Protein AF-A0A7W6BZX4-F1 (afdb_monomer)

Secondary structure (DSSP, 8-state):
-B----TTT-TTTT----S-HHHHHHHHHHSPTTHHHHHHHHHHTTS-TT--THHHHHHHHHHHHSPTT-S-S---B-SS--SHHHHHHHHHHHHHHHHHHTT-GGGGSPPPPPP-

pLDDT: mean 90.33, std 10.37, range [50.78, 98.5]

Solvent-accessible surface area (backbone atoms only — not comparable to full-atom values): 7281 Å² total; per-residue (Å²): 83,78,49,64,54,59,57,96,63,41,66,70,86,76,52,84,74,75,90,54,60,70,61,51,50,53,51,56,70,73,45,63,89,64,49,70,59,52,51,52,53,57,57,53,70,50,35,53,91,83,45,58,68,65,56,54,58,54,52,52,53,53,49,69,70,40,56,90,86,66,51,70,94,73,58,78,57,44,69,40,63,90,48,60,72,58,55,48,54,53,50,53,50,53,52,52,52,52,32,46,76,72,75,44,49,71,75,80,49,76,79,79,73,79,86,130

Structure (mmCIF, N/CA/C/O backbone):
data_AF-A0A7W6BZX4-F1
#
_entry.id   AF-A0A7W6BZX4-F1
#
loop_
_atom_site.group_PDB
_atom_site.id
_atom_site.type_symbol
_atom_site.label_atom_id
_atom_site.label_alt_id
_atom_site.label_comp_id
_atom_site.label_asym_id
_atom_site.label_entity_id
_atom_site.label_seq_id
_atom_site.pdbx_PDB_ins_code
_atom_site.Cartn_x
_atom_site.Cartn_y
_atom_site.Cartn_z
_atom_site.occupancy
_atom_site.B_iso_or_equiv
_atom_site.auth_seq_id
_atom_site.auth_comp_id
_atom_site.auth_asym_id
_atom_site.auth_atom_id
_atom_site.pdbx_PDB_model_num
ATOM 1 N N . MET A 1 1 ? 2.728 1.668 -3.373 1.00 84.44 1 MET A N 1
ATOM 2 C CA . MET A 1 1 ? 1.846 1.546 -2.206 1.00 84.44 1 MET A CA 1
ATOM 3 C C . MET A 1 1 ? 1.696 2.917 -1.574 1.00 84.44 1 MET A C 1
ATOM 5 O O . MET A 1 1 ? 2.677 3.402 -1.009 1.00 84.44 1 MET A O 1
ATOM 9 N N . PRO A 1 2 ? 0.547 3.582 -1.777 1.00 88.38 2 PRO A N 1
ATOM 10 C CA . PRO A 1 2 ? 0.185 4.746 -0.978 1.00 88.38 2 PRO A CA 1
ATOM 11 C C . PRO A 1 2 ? -0.112 4.304 0.461 1.00 88.38 2 PRO A C 1
ATOM 13 O O . PRO A 1 2 ? -0.772 3.282 0.645 1.00 88.38 2 PRO A O 1
ATOM 16 N N . GLY A 1 3 ? 0.392 5.050 1.441 1.00 89.19 3 GLY A N 1
ATOM 17 C CA . GLY A 1 3 ? -0.125 5.026 2.812 1.00 89.19 3 GLY A CA 1
ATOM 18 C C . GLY A 1 3 ? -1.305 5.988 2.975 1.00 89.19 3 GLY A C 1
ATOM 19 O O . GLY A 1 3 ? -1.831 6.499 1.983 1.00 89.19 3 GLY A O 1
ATOM 20 N N . ALA A 1 4 ? -1.703 6.257 4.218 1.00 87.94 4 ALA A N 1
ATOM 21 C CA . ALA A 1 4 ? -2.813 7.161 4.525 1.00 87.94 4 ALA A CA 1
ATOM 22 C C . ALA A 1 4 ? -2.468 8.642 4.265 1.00 87.94 4 ALA A C 1
ATOM 24 O O . ALA A 1 4 ? -1.349 9.095 4.529 1.00 87.94 4 ALA A O 1
ATOM 25 N N . PHE A 1 5 ? -3.458 9.406 3.793 1.00 86.75 5 PHE A N 1
ATOM 26 C CA . PHE A 1 5 ? -3.392 10.859 3.629 1.00 86.75 5 PHE A CA 1
ATOM 27 C C . PHE A 1 5 ? -4.680 11.471 4.188 1.00 86.75 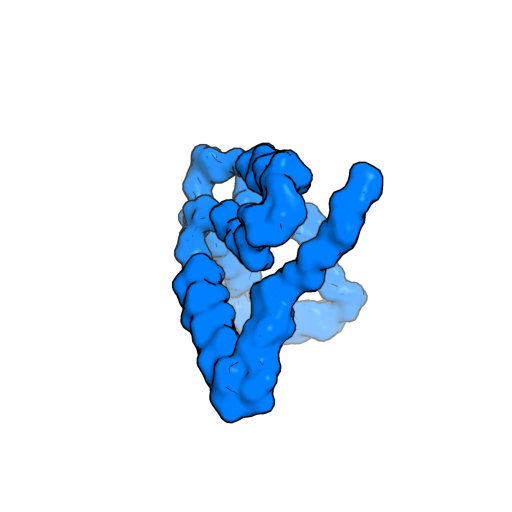5 PHE A C 1
ATOM 29 O O . PHE A 1 5 ? -5.767 11.118 3.768 1.00 86.75 5 PHE A O 1
ATOM 36 N N . THR A 1 6 ? -4.592 12.402 5.133 1.00 78.00 6 THR A N 1
ATOM 37 C CA . THR A 1 6 ? -5.788 13.028 5.733 1.00 78.00 6 THR A CA 1
ATOM 38 C C . THR A 1 6 ? -6.089 14.400 5.136 1.00 78.00 6 THR A C 1
ATOM 40 O O . THR A 1 6 ? -7.241 14.829 5.097 1.00 78.00 6 THR A O 1
ATOM 43 N N . SER A 1 7 ? -5.068 15.083 4.613 1.00 69.81 7 SER A N 1
ATOM 44 C CA . SER A 1 7 ? -5.208 16.383 3.956 1.00 69.81 7 SER A CA 1
ATOM 45 C C . SER A 1 7 ? -5.600 16.222 2.486 1.00 69.81 7 SER A C 1
ATOM 47 O O . SER A 1 7 ? -4.909 15.562 1.713 1.00 69.81 7 SER A O 1
ATOM 49 N N . GLY A 1 8 ? -6.713 16.842 2.084 1.00 61.75 8 GLY A N 1
ATOM 50 C CA . GLY A 1 8 ? -7.168 16.904 0.689 1.00 61.75 8 GLY A CA 1
ATOM 51 C C . GLY A 1 8 ? -7.965 15.695 0.183 1.00 61.75 8 GLY A C 1
ATOM 52 O O . GLY A 1 8 ? -8.664 15.840 -0.817 1.00 61.75 8 GLY A O 1
ATOM 53 N N . THR A 1 9 ? -7.918 14.546 0.864 1.00 60.50 9 THR A N 1
ATOM 54 C CA . THR A 1 9 ? -8.706 13.343 0.512 1.00 60.50 9 THR A CA 1
ATOM 55 C C . THR A 1 9 ? -9.795 13.009 1.532 1.00 60.50 9 THR A C 1
ATOM 57 O O . THR A 1 9 ? -10.799 12.416 1.149 1.00 60.50 9 THR A O 1
ATOM 60 N N . ASN A 1 10 ? -9.653 13.481 2.781 1.00 63.12 10 ASN A N 1
ATOM 61 C CA . ASN A 1 10 ? -10.626 13.345 3.873 1.00 63.12 10 ASN A CA 1
ATOM 62 C C . ASN A 1 10 ? -11.240 11.931 3.938 1.00 63.12 10 ASN A C 1
ATOM 64 O O . ASN A 1 10 ? -12.460 11.764 3.887 1.00 63.12 10 ASN A O 1
ATOM 68 N N . ASP A 1 11 ? -10.354 10.928 4.008 1.00 65.56 11 ASP A N 1
ATOM 69 C CA . ASP A 1 11 ? -10.617 9.503 3.743 1.00 65.56 11 ASP A CA 1
ATOM 70 C C . ASP A 1 11 ? -11.829 8.923 4.498 1.00 65.56 11 ASP A C 1
ATOM 72 O O . ASP A 1 11 ? -12.480 8.003 4.006 1.00 65.56 11 ASP A O 1
ATOM 76 N N . PHE A 1 12 ? -12.167 9.479 5.665 1.00 70.56 12 PHE A N 1
ATOM 77 C CA . PHE A 1 12 ? -13.286 9.022 6.494 1.00 70.56 12 PHE A CA 1
ATOM 78 C C . PHE A 1 12 ? -14.573 9.839 6.306 1.00 70.56 12 PHE A C 1
ATOM 80 O O . PHE A 1 12 ? -15.665 9.285 6.390 1.00 70.56 12 PHE A O 1
ATOM 87 N N . ALA A 1 13 ? -14.483 11.141 6.012 1.00 70.75 13 ALA A N 1
ATOM 88 C CA . ALA A 1 13 ? -15.650 12.032 5.973 1.00 70.75 13 ALA A CA 1
ATOM 89 C C . ALA A 1 13 ? -16.606 11.745 4.801 1.00 70.75 13 ALA A C 1
ATOM 91 O O . ALA A 1 13 ? -17.785 12.099 4.849 1.00 70.75 13 ALA A O 1
ATOM 92 N N . HIS A 1 14 ? -16.093 11.127 3.737 1.00 72.69 14 HIS A N 1
ATOM 93 C CA . HIS A 1 14 ? -16.857 10.748 2.545 1.00 72.69 14 HIS A CA 1
ATOM 94 C C . HIS A 1 14 ? -16.857 9.236 2.301 1.00 72.69 14 HIS A C 1
ATOM 96 O O . HIS A 1 14 ? -17.187 8.788 1.200 1.00 72.69 14 HIS A O 1
ATOM 102 N N . ALA A 1 15 ? -16.476 8.448 3.308 1.00 80.69 15 ALA A N 1
ATOM 103 C CA . ALA A 1 15 ? -16.561 7.002 3.226 1.00 80.69 15 ALA A CA 1
ATOM 104 C C . ALA A 1 15 ? -18.029 6.565 3.086 1.00 80.69 15 ALA A C 1
ATOM 106 O O . ALA A 1 15 ? -18.935 7.146 3.686 1.00 80.69 15 ALA A O 1
ATOM 107 N N . GLY A 1 16 ? -18.266 5.537 2.272 1.00 86.38 16 GLY A N 1
ATOM 108 C CA . GLY A 1 16 ? -19.572 4.885 2.218 1.00 86.38 16 GLY A CA 1
ATOM 109 C C . GLY A 1 16 ? -19.882 4.145 3.523 1.00 86.38 16 GLY A C 1
ATOM 110 O O . GLY A 1 16 ? -18.982 3.823 4.297 1.00 86.38 16 GLY A O 1
ATOM 111 N N . SER A 1 17 ? -21.157 3.837 3.743 1.00 88.88 17 SER A N 1
ATOM 112 C CA . SER A 1 17 ? -21.621 2.983 4.840 1.00 88.88 17 SER A CA 1
ATOM 113 C C . SER A 1 17 ? -22.023 1.598 4.320 1.00 88.88 17 SER A C 1
ATOM 115 O O . SER A 1 17 ? -22.361 1.480 3.141 1.00 88.88 17 SER A O 1
ATOM 117 N N . PRO A 1 18 ? -22.033 0.550 5.165 1.00 93.56 18 PRO A N 1
ATOM 118 C CA . PRO A 1 18 ? -22.616 -0.735 4.787 1.00 93.56 18 PRO A CA 1
ATOM 119 C C . PRO A 1 18 ? -24.081 -0.581 4.345 1.00 93.56 18 PRO A C 1
ATOM 121 O O . PRO A 1 18 ? -24.844 0.136 4.991 1.00 93.56 18 PRO A O 1
ATOM 124 N N . ASP A 1 19 ? -24.474 -1.273 3.271 1.00 96.56 19 ASP A N 1
ATOM 125 C CA . ASP A 1 19 ? -25.840 -1.203 2.722 1.00 96.56 19 ASP A CA 1
ATOM 126 C C . ASP A 1 19 ? -26.887 -1.887 3.625 1.00 96.56 19 ASP A C 1
ATOM 128 O O . ASP A 1 19 ? -28.063 -1.524 3.609 1.00 96.56 19 ASP A O 1
ATOM 132 N N . ASP A 1 20 ? -26.471 -2.879 4.420 1.00 97.75 20 ASP A N 1
ATOM 133 C CA . ASP A 1 20 ? -27.329 -3.575 5.384 1.00 97.75 20 ASP A CA 1
ATOM 134 C C . ASP A 1 20 ? -27.294 -2.862 6.744 1.00 97.75 20 ASP A C 1
ATOM 136 O O . ASP A 1 20 ? -26.382 -3.050 7.558 1.00 97.75 20 ASP A O 1
ATOM 140 N N . GLY A 1 21 ? -28.300 -2.017 6.977 1.00 96.69 21 GLY A N 1
ATOM 141 C CA . GLY A 1 21 ? -28.416 -1.220 8.197 1.00 96.69 21 GLY A CA 1
ATOM 142 C C . GLY A 1 21 ? -28.654 -2.046 9.465 1.00 96.69 21 GLY A C 1
ATOM 143 O O . GLY A 1 21 ? -28.181 -1.656 10.535 1.00 96.69 21 GLY A O 1
ATOM 144 N N . ASP A 1 22 ? -29.331 -3.193 9.360 1.00 97.69 22 ASP A N 1
ATOM 145 C CA . ASP A 1 22 ? -29.610 -4.053 10.513 1.00 97.69 22 ASP A CA 1
ATOM 146 C C . ASP A 1 22 ? -28.320 -4.726 10.994 1.00 97.69 22 ASP A C 1
ATOM 148 O O . ASP A 1 22 ? -28.027 -4.742 12.195 1.00 97.69 22 ASP A O 1
ATOM 152 N N . VAL A 1 23 ? -27.499 -5.213 10.057 1.00 97.25 23 VAL A N 1
ATOM 153 C CA . VAL A 1 23 ? -26.174 -5.767 10.367 1.00 97.25 23 VAL A CA 1
ATOM 154 C C . VAL A 1 23 ? -25.233 -4.679 10.883 1.00 97.25 23 VAL A C 1
ATOM 156 O O . VAL A 1 23 ? -24.569 -4.894 11.897 1.00 97.25 23 VAL A O 1
ATOM 159 N N . ALA A 1 24 ? -25.198 -3.500 10.253 1.00 95.44 24 ALA A N 1
ATOM 160 C CA . ALA A 1 24 ? -24.357 -2.391 10.712 1.00 95.44 24 ALA A CA 1
ATOM 161 C C . ALA A 1 24 ? -24.678 -2.000 12.165 1.00 95.44 24 ALA A C 1
ATOM 163 O O . ALA A 1 24 ? -23.782 -1.873 12.998 1.00 95.44 24 ALA A O 1
ATOM 164 N N . GLN A 1 25 ? -25.964 -1.900 12.503 1.00 95.38 25 GLN A N 1
ATOM 165 C CA . GLN A 1 25 ? -26.399 -1.561 13.853 1.00 95.38 25 GLN A CA 1
ATOM 166 C C . GLN A 1 25 ? -26.145 -2.690 14.864 1.00 95.38 25 GLN A C 1
ATOM 168 O O . GLN A 1 25 ? -25.890 -2.417 16.040 1.00 95.38 25 GLN A O 1
ATOM 173 N N . ALA A 1 26 ? -26.204 -3.955 14.436 1.00 96.81 26 ALA A N 1
ATOM 174 C CA . ALA A 1 26 ? -25.814 -5.080 15.281 1.00 96.81 26 ALA A CA 1
ATOM 175 C C . ALA A 1 26 ? -24.327 -5.0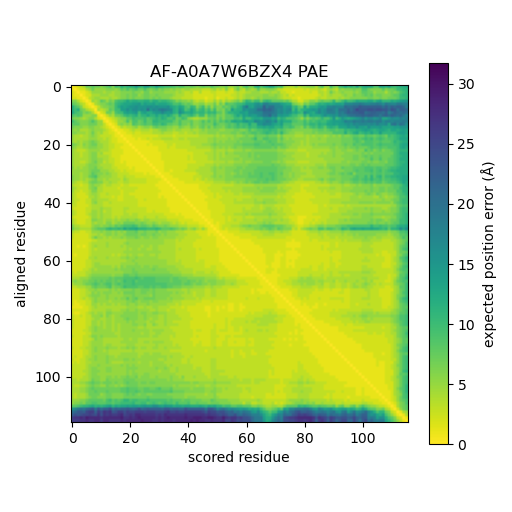09 15.667 1.00 96.81 26 ALA A C 1
ATOM 177 O O . ALA A 1 26 ? -24.000 -5.260 16.825 1.00 96.81 26 ALA A O 1
ATOM 178 N N . TYR A 1 27 ? -23.452 -4.619 14.732 1.00 95.81 27 TYR A N 1
ATOM 179 C CA . TYR A 1 27 ? -22.034 -4.383 15.012 1.00 95.81 27 TYR A CA 1
ATOM 180 C C . TYR A 1 27 ? -21.831 -3.178 15.933 1.00 95.81 27 TYR A C 1
ATOM 182 O O . TYR A 1 27 ? -21.127 -3.314 16.928 1.00 95.81 27 TYR A O 1
ATOM 190 N N . GLU A 1 28 ? -22.493 -2.047 15.674 1.00 94.81 28 GLU A N 1
ATOM 191 C CA . GLU A 1 28 ? -22.365 -0.845 16.514 1.00 94.81 28 GLU A CA 1
ATOM 192 C C . GLU A 1 28 ? -22.700 -1.141 17.985 1.00 94.81 28 GLU A C 1
ATOM 194 O O . GLU A 1 28 ? -21.947 -0.793 18.885 1.00 94.81 28 GLU A O 1
ATOM 199 N N . ARG A 1 29 ? -23.784 -1.889 18.237 1.00 96.38 29 ARG A N 1
ATOM 200 C CA . ARG A 1 29 ? -24.188 -2.296 19.597 1.00 96.38 29 ARG A CA 1
ATOM 201 C C . ARG A 1 29 ? -23.279 -3.347 20.236 1.00 96.38 29 ARG A C 1
ATOM 203 O O . ARG A 1 29 ? -23.349 -3.547 21.447 1.00 96.38 29 ARG A O 1
ATOM 210 N N . ALA A 1 30 ? -22.525 -4.097 19.434 1.00 97.50 30 ALA A N 1
ATOM 211 C CA . ALA A 1 30 ? -21.640 -5.149 19.927 1.00 97.50 30 ALA A CA 1
ATOM 212 C C . ALA A 1 30 ? -20.296 -4.596 20.428 1.00 97.50 30 ALA A C 1
ATOM 214 O O . ALA A 1 30 ? -19.608 -5.279 21.191 1.00 97.50 30 ALA A O 1
ATOM 215 N N . TYR A 1 31 ? -19.927 -3.383 20.014 1.00 96.38 31 TYR A N 1
ATOM 216 C CA . TYR A 1 31 ? -18.718 -2.689 20.447 1.00 96.38 31 TYR A CA 1
ATOM 217 C C . TYR A 1 31 ? -19.026 -1.620 21.507 1.00 96.38 31 TYR A C 1
ATOM 219 O O . TYR A 1 31 ? -20.184 -1.254 21.698 1.00 96.38 31 TYR A O 1
ATOM 227 N N . PRO A 1 32 ? -18.007 -1.135 22.245 1.00 97.44 32 PRO A N 1
ATOM 228 C CA . PRO A 1 32 ? -18.174 0.017 23.125 1.00 97.44 32 PRO A CA 1
ATOM 229 C C . PRO A 1 32 ? -18.729 1.233 22.373 1.00 97.44 32 PRO A C 1
ATOM 231 O O . PRO A 1 32 ? -18.360 1.464 21.221 1.00 97.44 32 PRO A O 1
ATOM 234 N N . ASP A 1 33 ? -19.561 2.029 23.047 1.00 95.38 33 ASP A N 1
ATOM 235 C CA . ASP A 1 33 ? -20.133 3.251 22.474 1.00 95.38 33 ASP A CA 1
ATOM 236 C C . ASP A 1 33 ? -19.031 4.158 21.889 1.00 95.38 33 ASP A C 1
ATOM 238 O O . ASP A 1 33 ? -18.058 4.487 22.574 1.00 95.38 33 ASP A O 1
ATOM 242 N N . GLY A 1 34 ? -19.183 4.560 20.622 1.00 92.56 34 GLY A N 1
ATOM 243 C CA . GLY A 1 34 ? -18.238 5.445 19.926 1.00 92.56 34 GLY A CA 1
ATOM 244 C C . GLY A 1 34 ? -16.935 4.776 19.473 1.00 92.56 34 GLY A C 1
ATOM 245 O O . GLY A 1 34 ? -15.990 5.467 19.094 1.00 92.56 34 GLY A O 1
ATOM 246 N N . PHE A 1 35 ? -16.848 3.442 19.500 1.00 95.50 35 PHE A N 1
ATOM 247 C CA . PHE A 1 35 ? -15.632 2.720 19.113 1.00 95.50 35 PHE A CA 1
ATOM 248 C C . PHE A 1 35 ? -15.192 3.012 17.669 1.00 95.50 35 PHE A C 1
ATOM 250 O O . PHE A 1 35 ? -14.002 3.204 17.423 1.00 95.50 35 PHE A O 1
ATOM 257 N N . ALA A 1 36 ? -16.128 3.075 16.717 1.00 90.69 36 ALA A N 1
ATOM 258 C CA . ALA A 1 36 ? -15.805 3.376 15.322 1.00 90.69 36 ALA A CA 1
ATOM 259 C C . ALA A 1 36 ? -15.180 4.775 15.169 1.00 90.69 36 ALA A C 1
ATOM 261 O O . ALA A 1 36 ? -14.132 4.914 14.534 1.00 90.69 36 ALA A O 1
ATOM 262 N N . ASP A 1 37 ? -15.766 5.784 15.819 1.00 90.56 37 ASP A N 1
ATOM 263 C CA . ASP A 1 37 ? -15.252 7.158 15.824 1.00 90.56 37 ASP A CA 1
ATOM 264 C C . ASP A 1 37 ? -13.850 7.220 16.437 1.00 90.56 37 ASP A C 1
ATOM 266 O O . ASP A 1 37 ? -12.939 7.810 15.855 1.00 90.56 37 ASP A O 1
ATOM 270 N N . GLN A 1 38 ? -13.639 6.517 17.555 1.00 94.44 38 GLN A N 1
ATOM 271 C CA . GLN A 1 38 ? -12.331 6.420 18.201 1.00 94.44 38 GLN A CA 1
ATOM 272 C C . GLN A 1 38 ? -11.264 5.833 17.263 1.00 94.44 38 GLN A C 1
ATOM 274 O O . GLN A 1 38 ? -10.128 6.313 17.243 1.00 94.44 38 GLN A O 1
ATOM 279 N N . VAL A 1 39 ? -11.602 4.795 16.490 1.00 92.31 39 VAL A N 1
ATOM 280 C CA . VAL A 1 39 ? -10.675 4.205 15.512 1.00 92.31 39 VAL A CA 1
ATOM 281 C C . VAL A 1 39 ? -10.353 5.203 14.399 1.00 92.31 39 VAL A C 1
ATOM 283 O O . VAL A 1 39 ? -9.179 5.375 14.070 1.00 92.31 39 VAL A O 1
ATOM 286 N N . CYS A 1 40 ? -11.358 5.885 13.846 1.00 89.25 40 CYS A N 1
ATOM 287 C CA . CYS A 1 40 ? -11.166 6.895 12.803 1.00 89.25 40 CYS A CA 1
ATOM 288 C C . CYS A 1 40 ? -10.274 8.051 13.280 1.00 89.25 40 CYS A C 1
ATOM 290 O O . CYS A 1 40 ? -9.326 8.421 12.586 1.00 89.25 40 CYS A O 1
ATOM 292 N N . GLU A 1 41 ? -10.523 8.583 14.480 1.00 89.81 41 GLU A N 1
ATOM 293 C CA . GLU A 1 41 ? -9.707 9.642 15.084 1.00 89.81 41 GLU A CA 1
ATOM 294 C C . GLU A 1 41 ? -8.266 9.184 15.332 1.00 89.81 41 GLU A C 1
ATOM 296 O O . GLU A 1 41 ? -7.316 9.890 14.983 1.00 89.81 41 GLU A O 1
ATOM 301 N N . ALA A 1 42 ? -8.086 7.981 15.887 1.00 92.69 42 ALA A N 1
ATOM 302 C CA . ALA A 1 42 ? -6.763 7.426 16.150 1.00 92.69 42 ALA A CA 1
ATOM 303 C C . ALA A 1 42 ? -5.959 7.238 14.856 1.00 92.69 42 ALA A C 1
ATOM 305 O O . ALA A 1 42 ? -4.782 7.596 14.813 1.00 92.69 42 ALA A O 1
ATOM 306 N N . LEU A 1 43 ? -6.589 6.723 13.793 1.00 90.12 43 LEU A N 1
ATOM 307 C CA . LEU A 1 43 ? -5.956 6.561 12.483 1.00 90.12 43 LEU A CA 1
ATOM 308 C C . LEU A 1 43 ? -5.616 7.910 11.850 1.00 90.12 43 LEU A C 1
ATOM 310 O O . LEU A 1 43 ? -4.491 8.090 11.381 1.00 90.12 43 LEU A O 1
ATOM 314 N N . ALA A 1 44 ? -6.539 8.875 11.881 1.00 87.88 44 ALA A N 1
ATOM 315 C CA . ALA A 1 44 ? -6.291 10.216 11.363 1.00 87.88 44 ALA A CA 1
ATOM 316 C C . ALA A 1 44 ? -5.096 10.887 12.065 1.00 87.88 44 ALA A C 1
ATOM 318 O O . ALA A 1 44 ? -4.276 11.527 11.407 1.00 87.88 44 ALA A O 1
ATOM 319 N N . GLY A 1 45 ? -4.943 10.664 13.375 1.00 90.44 45 GLY A N 1
ATOM 320 C CA . GLY A 1 45 ? -3.824 11.167 14.173 1.00 90.44 45 GLY A CA 1
ATOM 321 C C . GLY A 1 45 ? -2.449 10.576 13.829 1.00 90.44 45 GLY A C 1
ATOM 322 O O . GLY A 1 45 ? -1.436 11.109 14.277 1.00 90.44 45 GLY A O 1
ATOM 323 N N . THR A 1 46 ? -2.377 9.503 13.033 1.00 92.06 46 THR A N 1
ATOM 324 C CA . THR A 1 46 ? -1.092 8.928 12.586 1.00 92.06 46 THR A CA 1
ATOM 325 C C . THR A 1 46 ? -0.485 9.662 11.390 1.00 92.06 46 THR A C 1
ATOM 327 O O . THR A 1 46 ? 0.711 9.528 11.126 1.00 92.06 46 THR A O 1
ATOM 330 N N . VAL A 1 47 ? -1.285 10.450 10.665 1.00 91.06 47 VAL A N 1
ATOM 331 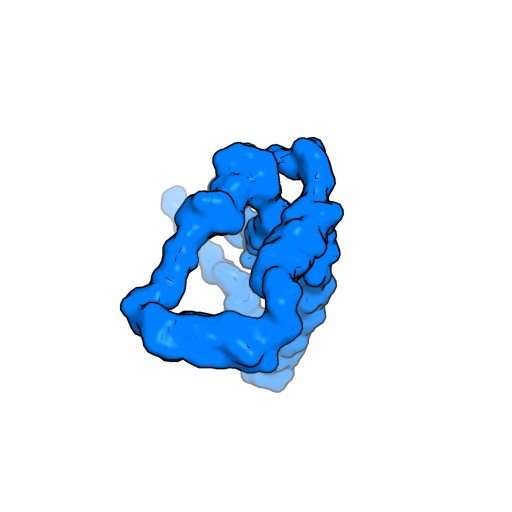C CA . VAL A 1 47 ? -0.853 11.104 9.428 1.00 91.06 47 VAL A CA 1
ATOM 332 C C . VAL A 1 47 ? -0.285 12.494 9.733 1.00 91.06 47 VAL A C 1
ATOM 334 O O . VAL A 1 47 ? -0.987 13.326 10.302 1.00 91.06 47 VAL A O 1
ATOM 337 N N . PRO A 1 48 ? 0.960 12.806 9.329 1.00 90.50 48 PRO A N 1
ATOM 338 C CA . PRO A 1 48 ? 1.521 14.141 9.523 1.00 90.50 48 PRO A CA 1
ATOM 339 C C . PRO A 1 48 ? 0.771 15.215 8.718 1.00 90.50 48 PRO A C 1
ATOM 341 O O . PRO A 1 48 ? 0.523 15.020 7.531 1.00 90.50 48 PRO A O 1
ATOM 344 N N . ASP A 1 49 ? 0.570 16.407 9.290 1.00 86.81 49 ASP A N 1
ATOM 345 C CA . ASP A 1 49 ? -0.109 17.548 8.630 1.00 86.81 49 ASP A CA 1
ATOM 346 C C . ASP A 1 49 ? 0.487 17.936 7.266 1.00 86.81 49 ASP A C 1
ATOM 348 O O . ASP A 1 49 ? -0.190 18.440 6.373 1.00 86.81 49 ASP A O 1
ATOM 352 N N . ARG 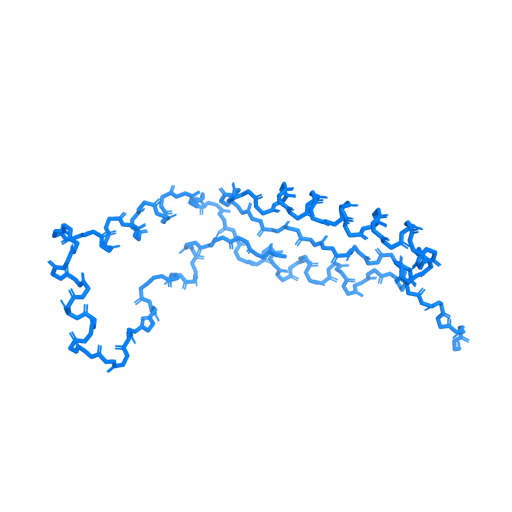A 1 50 ? 1.793 17.702 7.104 1.00 84.56 50 ARG A N 1
ATOM 353 C CA . ARG A 1 50 ? 2.564 17.988 5.883 1.00 84.56 50 ARG A CA 1
ATOM 354 C C . ARG A 1 50 ? 2.500 16.874 4.830 1.00 84.56 50 ARG A C 1
ATOM 356 O O . ARG A 1 50 ? 3.296 16.893 3.890 1.00 84.56 50 ARG A O 1
ATOM 363 N N . ALA A 1 51 ? 1.649 15.867 5.013 1.00 90.62 51 ALA A N 1
ATOM 364 C CA . ALA A 1 51 ? 1.428 14.819 4.026 1.00 90.62 51 ALA A CA 1
ATOM 365 C C . ALA A 1 51 ? 0.785 15.421 2.766 1.00 90.62 51 ALA A C 1
ATOM 367 O O . ALA A 1 51 ? -0.316 15.960 2.812 1.00 90.62 51 ALA A O 1
ATOM 368 N N . ASP A 1 52 ? 1.491 15.333 1.638 1.00 91.19 52 ASP A N 1
ATOM 369 C CA . ASP A 1 52 ? 1.056 15.862 0.342 1.00 91.19 52 ASP A CA 1
ATOM 370 C C . ASP A 1 52 ? 0.647 14.709 -0.595 1.00 91.19 52 ASP A C 1
ATOM 372 O O . ASP A 1 52 ? 1.534 14.004 -1.095 1.00 91.19 52 ASP A O 1
ATOM 376 N N . PRO A 1 53 ? -0.655 14.526 -0.894 1.00 90.81 53 PRO A N 1
ATOM 377 C CA . PRO A 1 53 ? -1.123 13.506 -1.834 1.00 90.81 53 PRO A CA 1
ATOM 378 C C . PRO A 1 53 ? -0.502 13.617 -3.234 1.00 90.81 53 PRO A C 1
ATOM 380 O O . PRO A 1 53 ? -0.339 12.607 -3.925 1.00 90.81 53 PRO A O 1
ATOM 383 N N . ALA A 1 54 ? -0.077 14.813 -3.666 1.00 93.31 54 ALA A N 1
ATOM 384 C CA . ALA A 1 54 ? 0.570 14.989 -4.966 1.00 93.31 54 ALA A CA 1
ATOM 385 C C . ALA A 1 54 ? 1.929 14.265 -5.058 1.00 93.31 54 ALA A C 1
ATOM 387 O O . ALA A 1 54 ? 2.429 14.030 -6.164 1.00 93.31 54 ALA A O 1
ATOM 388 N N . ALA A 1 55 ? 2.511 13.838 -3.929 1.00 93.88 55 ALA A N 1
ATOM 389 C CA . ALA A 1 55 ? 3.684 12.967 -3.906 1.00 93.88 55 ALA A CA 1
ATOM 390 C C . ALA A 1 55 ? 3.451 11.639 -4.643 1.00 93.88 55 ALA A C 1
ATOM 392 O O . ALA A 1 55 ? 4.375 11.137 -5.285 1.00 93.88 55 ALA A O 1
ATOM 393 N N . ILE A 1 56 ? 2.221 11.112 -4.631 1.00 94.6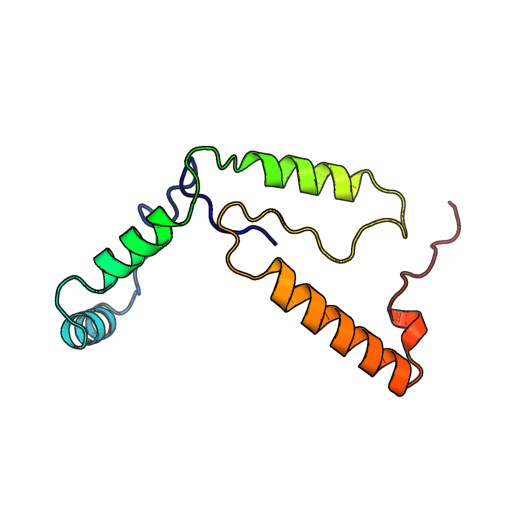9 56 ILE A N 1
ATOM 394 C CA . ILE A 1 56 ? 1.851 9.912 -5.393 1.00 94.69 56 ILE A CA 1
ATOM 395 C C . ILE A 1 56 ? 1.976 10.164 -6.892 1.00 94.69 56 ILE A C 1
ATOM 397 O O . ILE A 1 56 ? 2.635 9.396 -7.592 1.00 94.69 56 ILE A O 1
ATOM 401 N N . GLY A 1 57 ? 1.402 11.264 -7.383 1.00 95.69 57 GLY A N 1
ATOM 402 C CA . GLY A 1 57 ? 1.478 11.629 -8.798 1.00 95.69 57 GLY A CA 1
ATOM 403 C C . GLY A 1 57 ? 2.923 11.798 -9.271 1.00 95.69 57 GLY A C 1
ATOM 404 O O . GLY A 1 57 ? 3.294 11.287 -10.328 1.00 95.69 57 GLY A O 1
ATOM 405 N N . ARG A 1 58 ? 3.771 12.431 -8.448 1.00 97.25 58 ARG A N 1
ATOM 406 C CA . ARG A 1 58 ? 5.210 12.568 -8.728 1.00 97.25 58 ARG A CA 1
ATOM 407 C C . ARG A 1 58 ? 5.920 11.213 -8.782 1.00 97.25 58 ARG A C 1
ATOM 409 O O . ARG A 1 58 ? 6.683 10.976 -9.714 1.00 97.25 58 ARG A O 1
ATOM 416 N N . ALA A 1 59 ? 5.642 10.315 -7.837 1.00 96.81 59 ALA A N 1
ATOM 417 C CA . ALA A 1 59 ? 6.213 8.969 -7.832 1.00 96.81 59 ALA A CA 1
ATOM 418 C C . ALA A 1 59 ? 5.791 8.149 -9.063 1.00 96.81 59 ALA A C 1
ATOM 420 O O . ALA A 1 59 ? 6.621 7.473 -9.665 1.00 96.81 59 ALA A O 1
ATOM 421 N N . VAL A 1 60 ? 4.525 8.237 -9.484 1.00 96.88 60 VAL A N 1
ATOM 422 C CA . VAL A 1 60 ? 4.046 7.567 -10.704 1.00 96.88 60 VAL A CA 1
ATOM 423 C C . VAL A 1 60 ? 4.743 8.126 -11.945 1.00 96.88 60 VAL A C 1
ATOM 425 O O . VAL A 1 60 ? 5.214 7.350 -12.777 1.00 96.88 60 VAL A O 1
ATOM 428 N N . ALA A 1 61 ? 4.860 9.453 -12.059 1.00 97.75 61 ALA A N 1
ATOM 429 C CA . ALA A 1 61 ? 5.561 10.086 -13.174 1.00 97.75 61 ALA A CA 1
ATOM 430 C C . ALA A 1 61 ? 7.035 9.642 -13.255 1.00 97.75 61 ALA A C 1
ATOM 432 O O . ALA A 1 61 ? 7.518 9.337 -14.346 1.00 97.75 61 ALA A O 1
ATOM 433 N N . ASP A 1 62 ? 7.720 9.528 -12.111 1.00 97.25 62 ASP A N 1
ATOM 434 C CA . ASP A 1 62 ? 9.091 9.005 -12.030 1.00 97.25 62 ASP A CA 1
ATOM 435 C C . ASP A 1 62 ? 9.192 7.528 -12.454 1.00 97.25 62 ASP A C 1
ATOM 437 O O . ASP A 1 62 ? 10.113 7.142 -13.166 1.00 97.25 62 ASP A O 1
ATOM 441 N N . VAL A 1 63 ? 8.228 6.675 -12.094 1.00 96.25 63 VAL A N 1
ATOM 442 C CA . VAL A 1 63 ? 8.220 5.272 -12.558 1.00 96.25 63 VAL A CA 1
ATOM 443 C C . VAL A 1 63 ? 8.065 5.185 -14.071 1.00 96.25 63 VAL A C 1
ATOM 445 O O . VAL A 1 63 ? 8.740 4.383 -14.718 1.00 96.25 63 VAL A O 1
ATOM 448 N N . VAL A 1 64 ? 7.163 5.983 -14.642 1.00 95.88 64 VAL A N 1
ATOM 449 C CA . VAL A 1 64 ? 6.887 5.951 -16.082 1.00 95.88 64 VAL A CA 1
ATOM 450 C C . VAL A 1 64 ? 8.085 6.459 -16.884 1.00 95.88 64 VAL A C 1
ATOM 452 O O . VAL A 1 64 ? 8.378 5.887 -17.937 1.00 95.88 64 VAL A O 1
ATOM 455 N N . SER A 1 65 ? 8.798 7.471 -16.379 1.00 96.38 65 SER A N 1
ATOM 456 C CA . SER A 1 65 ? 9.976 8.048 -17.040 1.00 96.38 65 SER A CA 1
ATOM 457 C C . SER A 1 65 ? 11.198 7.120 -17.033 1.00 96.38 65 SER A C 1
ATOM 459 O O . SER A 1 65 ? 12.082 7.265 -17.879 1.00 96.38 65 SER A O 1
ATOM 461 N N . ARG A 1 66 ? 11.256 6.140 -16.119 1.00 94.88 66 ARG A N 1
ATOM 462 C CA . ARG A 1 66 ? 12.362 5.176 -16.054 1.00 94.88 66 ARG A CA 1
ATOM 463 C C . ARG A 1 66 ? 12.384 4.252 -17.279 1.00 94.88 66 ARG A C 1
ATOM 465 O O . ARG A 1 66 ? 11.331 3.732 -17.677 1.00 94.88 66 ARG A O 1
ATOM 472 N N . PRO A 1 67 ? 13.581 3.959 -17.826 1.00 91.75 67 PRO A N 1
ATOM 473 C CA . PRO A 1 67 ? 13.730 3.019 -18.929 1.00 91.75 67 PRO A CA 1
ATOM 474 C C . PRO A 1 67 ? 13.164 1.623 -18.605 1.00 91.75 67 PRO A C 1
ATOM 476 O O . PRO A 1 67 ? 13.134 1.215 -17.435 1.00 91.75 67 PRO A O 1
ATOM 479 N N . PRO A 1 68 ? 12.766 0.840 -19.627 1.00 88.44 68 PRO A N 1
ATOM 480 C CA . PRO A 1 68 ? 12.420 -0.567 -19.448 1.00 88.44 68 PRO A CA 1
ATOM 481 C C . PRO A 1 68 ? 13.519 -1.329 -18.692 1.00 88.44 68 PRO A C 1
ATOM 483 O O . PRO A 1 68 ? 14.707 -1.145 -18.949 1.00 88.44 68 PRO A O 1
ATOM 486 N N . GLY A 1 69 ? 13.125 -2.170 -17.734 1.00 89.69 69 GLY A N 1
ATOM 487 C CA . GLY A 1 69 ? 14.054 -2.921 -16.878 1.00 89.69 69 GLY A CA 1
ATOM 488 C C . GLY A 1 69 ? 14.613 -2.156 -15.668 1.00 89.69 69 GLY A C 1
ATOM 489 O O . GLY A 1 69 ? 15.203 -2.787 -14.800 1.00 89.69 69 GLY A O 1
ATOM 490 N N . TRP A 1 70 ? 14.386 -0.840 -15.562 1.00 90.38 70 TRP A N 1
ATOM 491 C CA . TRP A 1 70 ? 14.854 -0.005 -14.437 1.00 90.38 70 TRP A CA 1
ATOM 492 C C . TRP A 1 70 ? 13.734 0.477 -13.511 1.00 90.38 70 TRP A C 1
ATOM 494 O O . TRP A 1 70 ? 13.968 1.229 -12.558 1.00 90.38 70 TRP A O 1
ATOM 504 N N . ARG A 1 71 ? 12.498 0.066 -13.793 1.00 95.00 71 ARG A N 1
ATOM 505 C CA . ARG A 1 71 ? 11.349 0.377 -12.947 1.00 95.00 71 ARG A CA 1
ATOM 506 C C . ARG A 1 71 ? 11.432 -0.456 -11.668 1.00 95.00 71 ARG A C 1
ATOM 508 O O . ARG A 1 71 ? 11.606 -1.671 -11.766 1.00 95.00 71 ARG A O 1
ATOM 515 N N . PRO A 1 72 ? 11.322 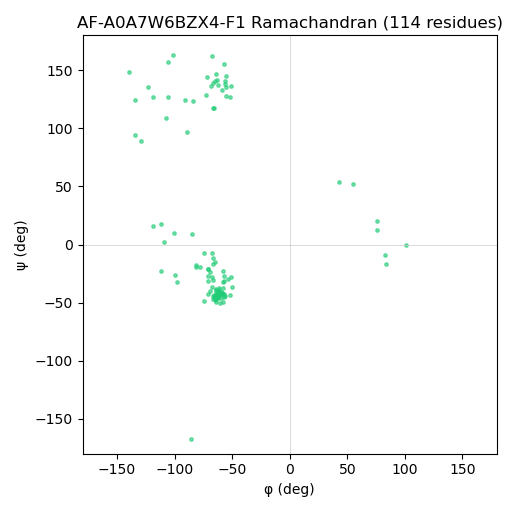0.170 -10.487 1.00 93.94 72 PRO A N 1
ATOM 516 C CA . PRO A 1 72 ? 11.282 -0.579 -9.243 1.00 93.94 72 PRO A CA 1
ATOM 517 C C . PRO A 1 72 ? 10.027 -1.455 -9.211 1.00 93.94 72 PRO A C 1
ATOM 519 O O . PRO A 1 72 ? 8.982 -1.064 -9.733 1.00 93.94 72 PRO A O 1
ATOM 522 N N . LEU A 1 73 ? 10.128 -2.627 -8.579 1.00 92.50 73 LEU A N 1
ATOM 523 C CA . LEU A 1 73 ? 8.981 -3.520 -8.391 1.00 92.50 73 LEU A CA 1
ATOM 524 C C . LEU A 1 73 ? 7.888 -2.842 -7.553 1.00 92.50 73 LEU A C 1
ATOM 526 O O . LEU A 1 73 ? 6.704 -2.971 -7.854 1.00 92.50 73 LEU A O 1
ATOM 530 N N . GLN A 1 74 ? 8.299 -2.088 -6.530 1.00 93.44 74 GLN A N 1
ATOM 531 C CA . GLN A 1 74 ? 7.416 -1.299 -5.682 1.00 93.44 74 GLN A CA 1
ATOM 532 C C . GLN A 1 74 ? 8.034 0.059 -5.343 1.00 93.44 74 GLN A C 1
ATOM 534 O O . GLN A 1 74 ? 9.248 0.198 -5.201 1.00 93.44 74 GLN A O 1
ATOM 539 N N . ILE A 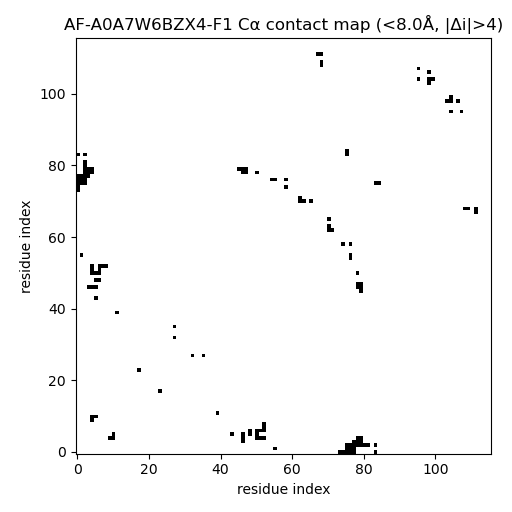1 75 ? 7.171 1.060 -5.175 1.00 95.69 75 ILE A N 1
ATOM 540 C CA . ILE A 1 75 ? 7.495 2.338 -4.535 1.00 95.69 75 ILE A CA 1
ATOM 541 C C . ILE A 1 75 ? 6.538 2.522 -3.369 1.00 95.69 75 ILE A C 1
ATOM 543 O O . ILE A 1 75 ? 5.333 2.307 -3.522 1.00 95.69 75 ILE A O 1
ATOM 547 N N . HIS A 1 76 ? 7.061 2.954 -2.228 1.00 95.56 76 HIS A N 1
ATOM 548 C CA . HIS A 1 76 ? 6.269 3.312 -1.060 1.00 95.56 76 HIS A CA 1
ATOM 549 C C . HIS A 1 76 ? 6.241 4.828 -0.916 1.00 95.56 76 HIS A C 1
ATOM 551 O O . HIS A 1 76 ? 7.286 5.477 -0.906 1.00 95.56 76 HIS A O 1
ATOM 557 N N . VAL A 1 77 ? 5.039 5.379 -0.815 1.00 95.69 77 VAL A N 1
ATOM 558 C CA . VAL A 1 77 ? 4.817 6.779 -0.462 1.00 95.69 77 VAL A CA 1
ATOM 559 C C . VAL A 1 77 ? 3.809 6.745 0.673 1.00 95.69 77 VAL A C 1
ATOM 561 O O . VAL A 1 77 ? 2.601 6.711 0.452 1.00 95.69 77 VAL A O 1
ATOM 564 N N . ASP A 1 78 ? 4.339 6.651 1.882 1.00 94.56 78 ASP A N 1
ATOM 565 C CA . ASP A 1 78 ? 3.568 6.412 3.093 1.00 94.56 78 ASP A CA 1
ATOM 566 C C . ASP A 1 78 ? 4.036 7.383 4.186 1.00 94.56 78 ASP A C 1
ATOM 568 O O . ASP A 1 78 ? 5.043 7.135 4.853 1.00 94.56 78 ASP A O 1
ATOM 572 N N . PRO A 1 79 ? 3.359 8.534 4.326 1.00 92.88 79 PRO A N 1
ATOM 573 C CA . PRO A 1 79 ? 3.675 9.510 5.361 1.00 92.88 79 PRO A CA 1
ATOM 574 C C . PRO A 1 79 ? 3.370 9.019 6.781 1.00 92.88 79 PRO A C 1
ATOM 576 O O . PRO A 1 79 ? 4.015 9.493 7.716 1.00 92.88 79 PRO A O 1
ATOM 579 N N . ALA A 1 80 ? 2.400 8.111 6.936 1.00 92.19 80 ALA A N 1
ATOM 580 C CA . ALA A 1 80 ? 1.977 7.557 8.222 1.00 92.19 80 ALA A CA 1
ATOM 581 C C . ALA A 1 80 ? 2.949 6.484 8.739 1.00 92.19 80 ALA A C 1
ATOM 583 O O . ALA A 1 80 ? 2.990 6.209 9.936 1.00 92.19 80 ALA A O 1
ATOM 584 N N . SER A 1 81 ? 3.772 5.917 7.850 1.00 93.69 81 SER A N 1
ATOM 585 C CA . SER A 1 81 ? 4.717 4.847 8.168 1.00 93.69 81 SER A CA 1
ATOM 586 C C . SER A 1 81 ? 4.013 3.651 8.824 1.00 93.69 81 SER A C 1
ATOM 588 O O . SER A 1 81 ? 4.439 3.163 9.874 1.00 93.69 81 SER A O 1
ATOM 590 N N . ASP A 1 82 ? 2.956 3.158 8.178 1.00 93.81 82 ASP A N 1
ATOM 591 C CA . ASP A 1 82 ? 2.067 2.095 8.670 1.00 93.81 82 ASP A CA 1
ATOM 592 C C . ASP A 1 82 ? 2.737 0.707 8.772 1.00 93.81 82 ASP A C 1
ATOM 594 O O . ASP A 1 82 ? 2.173 -0.240 9.323 1.00 93.81 82 ASP A O 1
ATOM 598 N N . GLY A 1 83 ? 3.968 0.585 8.265 1.00 95.19 83 GLY A N 1
ATOM 599 C CA . GLY A 1 83 ? 4.765 -0.641 8.280 1.00 95.19 83 GLY A CA 1
ATOM 600 C C . GLY A 1 83 ? 4.774 -1.408 6.954 1.00 95.19 83 GLY A C 1
ATOM 601 O O . GLY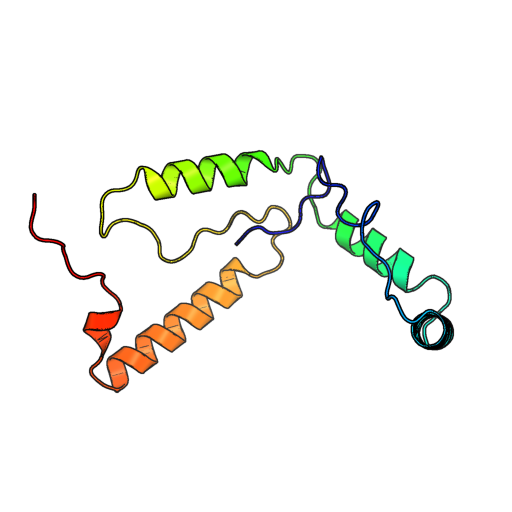 A 1 83 ? 5.479 -2.419 6.839 1.00 95.19 83 GLY A O 1
ATOM 602 N N . ALA A 1 84 ? 4.076 -0.929 5.921 1.00 95.06 84 ALA A N 1
ATOM 603 C CA . ALA A 1 84 ? 4.053 -1.546 4.598 1.00 95.06 84 ALA A CA 1
ATOM 604 C C . ALA A 1 84 ? 5.459 -1.684 3.996 1.00 95.06 84 ALA A C 1
ATOM 606 O O . ALA A 1 84 ? 5.788 -2.748 3.477 1.00 95.06 84 ALA A O 1
ATOM 607 N N . VAL A 1 85 ? 6.319 -0.662 4.113 1.00 95.12 85 VAL A N 1
ATOM 608 C CA . VAL A 1 85 ? 7.714 -0.702 3.615 1.00 95.12 85 VAL A CA 1
ATOM 609 C C . VAL A 1 85 ? 8.463 -1.936 4.128 1.00 95.12 85 VAL A C 1
ATOM 611 O O . VAL A 1 85 ? 9.163 -2.607 3.372 1.00 95.12 85 VAL A O 1
ATOM 614 N N . VAL A 1 86 ? 8.295 -2.259 5.412 1.00 96.75 86 VAL A N 1
ATOM 615 C CA . VAL A 1 86 ? 8.970 -3.396 6.049 1.00 96.75 86 VAL A CA 1
ATOM 616 C C . VAL A 1 86 ? 8.337 -4.709 5.600 1.00 96.75 86 VAL A C 1
ATOM 618 O O . VAL A 1 86 ? 9.037 -5.633 5.181 1.00 96.75 86 VAL A O 1
ATOM 621 N N . THR A 1 87 ? 7.007 -4.786 5.649 1.00 97.00 87 THR A N 1
ATOM 622 C CA . THR A 1 87 ? 6.259 -6.009 5.328 1.00 97.00 87 THR A CA 1
ATOM 623 C C . THR A 1 87 ? 6.465 -6.431 3.875 1.00 97.00 87 THR A C 1
ATOM 625 O O . THR A 1 87 ? 6.689 -7.612 3.591 1.00 97.00 87 THR A O 1
ATOM 628 N N . PHE A 1 88 ? 6.446 -5.475 2.944 1.00 96.75 88 PHE A N 1
ATOM 629 C CA . PHE A 1 88 ? 6.694 -5.751 1.534 1.00 96.75 88 PHE A CA 1
ATOM 630 C C . PHE A 1 88 ? 8.142 -6.142 1.266 1.00 96.75 88 PHE A C 1
ATOM 632 O O . PHE A 1 88 ? 8.352 -7.110 0.544 1.00 96.75 88 PHE A O 1
ATOM 639 N N . ALA A 1 89 ? 9.130 -5.511 1.909 1.00 96.06 89 ALA A N 1
ATOM 640 C CA . ALA A 1 89 ? 10.526 -5.926 1.766 1.00 96.06 89 ALA A CA 1
ATOM 641 C C . ALA A 1 89 ? 10.743 -7.397 2.177 1.00 96.06 89 ALA A C 1
ATOM 643 O O . ALA A 1 89 ? 11.415 -8.152 1.471 1.00 96.06 89 ALA A O 1
ATOM 644 N N . VAL A 1 90 ? 10.131 -7.833 3.286 1.00 98.00 90 VAL A N 1
ATOM 645 C CA . VAL A 1 90 ? 10.171 -9.242 3.719 1.00 98.00 90 VAL A CA 1
ATOM 646 C C . VAL A 1 90 ? 9.461 -10.141 2.708 1.00 98.00 90 VAL A C 1
ATOM 648 O O . VAL A 1 90 ? 10.001 -11.169 2.299 1.00 98.00 90 VAL A O 1
ATOM 651 N N . THR A 1 91 ? 8.263 -9.750 2.281 1.00 97.50 91 THR A N 1
ATOM 652 C CA . THR A 1 91 ? 7.446 -10.536 1.350 1.00 97.50 91 THR A CA 1
ATOM 653 C C . THR A 1 91 ? 8.142 -10.719 0.000 1.00 97.50 91 THR A C 1
ATOM 655 O O . THR A 1 91 ? 8.187 -11.832 -0.526 1.00 97.50 91 THR A O 1
ATOM 658 N N . ASP A 1 92 ? 8.715 -9.651 -0.549 1.00 96.75 92 ASP A N 1
ATOM 659 C CA . ASP A 1 92 ? 9.432 -9.669 -1.821 1.00 96.75 92 ASP A CA 1
ATOM 660 C C . ASP A 1 92 ? 10.671 -10.561 -1.729 1.00 96.75 92 ASP A C 1
ATOM 662 O O . ASP A 1 92 ? 10.904 -11.386 -2.615 1.00 96.75 92 ASP A O 1
ATOM 666 N N . ARG A 1 93 ? 11.398 -10.505 -0.606 1.00 97.38 93 ARG A N 1
ATOM 667 C CA . ARG A 1 93 ? 12.545 -11.384 -0.368 1.00 97.38 93 ARG A CA 1
ATOM 668 C C . ARG A 1 93 ? 12.149 -12.859 -0.299 1.00 97.38 93 ARG A C 1
ATOM 670 O O . ARG A 1 93 ? 12.809 -13.696 -0.913 1.00 97.38 93 ARG A O 1
ATOM 677 N N . VAL A 1 94 ? 11.078 -13.192 0.422 1.00 98.44 94 VAL A N 1
ATOM 678 C CA . VAL A 1 94 ? 10.584 -14.577 0.528 1.00 98.44 94 VAL A CA 1
ATOM 679 C C . VAL A 1 94 ? 10.148 -15.108 -0.842 1.00 98.44 94 VAL A C 1
ATOM 681 O O . VAL A 1 94 ? 10.451 -16.251 -1.189 1.00 98.44 94 VAL A O 1
ATOM 684 N N . ARG A 1 95 ? 9.479 -14.279 -1.652 1.00 97.75 95 ARG A N 1
ATOM 685 C CA . ARG A 1 95 ? 9.054 -14.638 -3.015 1.00 97.75 95 ARG A CA 1
ATOM 686 C C . ARG A 1 95 ? 10.240 -14.855 -3.951 1.00 97.75 95 ARG A C 1
ATOM 688 O O . ARG A 1 95 ? 10.249 -15.839 -4.687 1.00 97.75 95 ARG A O 1
ATOM 695 N N . GLU A 1 96 ? 11.247 -13.986 -3.893 1.00 97.88 96 GLU A N 1
ATOM 696 C CA . GLU A 1 96 ? 12.497 -14.155 -4.640 1.00 97.88 96 GLU A CA 1
ATOM 697 C C . GLU A 1 96 ? 13.177 -15.484 -4.285 1.00 97.88 96 GLU A C 1
ATOM 699 O O . GLU A 1 96 ? 13.500 -16.266 -5.176 1.00 97.88 96 GLU A O 1
ATOM 704 N N . GLN A 1 97 ? 13.340 -15.776 -2.990 1.00 98.38 97 GLN A N 1
ATOM 705 C CA . GLN A 1 97 ? 13.963 -17.020 -2.523 1.00 98.38 97 GLN A CA 1
ATOM 706 C C . GLN A 1 97 ? 13.193 -18.264 -2.966 1.00 98.38 97 GLN A C 1
ATOM 708 O O . GLN A 1 97 ? 13.796 -19.287 -3.292 1.00 98.38 97 GLN A O 1
ATOM 713 N N . PHE A 1 98 ? 11.862 -18.195 -2.976 1.00 98.50 98 PHE A N 1
ATOM 714 C CA . PHE A 1 98 ? 11.041 -19.294 -3.463 1.00 98.50 98 PHE A CA 1
ATOM 715 C C . PHE A 1 98 ? 11.266 -19.546 -4.958 1.00 98.50 98 PHE A C 1
ATOM 717 O O . PHE A 1 98 ? 11.482 -20.693 -5.343 1.00 98.50 98 PHE A O 1
ATOM 724 N N . LEU A 1 99 ? 11.267 -18.492 -5.783 1.00 98.44 99 LEU A N 1
ATOM 725 C CA . LEU A 1 99 ? 11.511 -18.607 -7.224 1.00 98.44 99 LEU A CA 1
ATOM 726 C C . LEU A 1 99 ? 12.918 -19.120 -7.533 1.00 98.44 99 LEU A C 1
ATOM 728 O O . LEU A 1 99 ? 13.075 -19.946 -8.431 1.00 98.44 99 LEU A O 1
ATOM 732 N N . ASP A 1 100 ? 13.916 -18.691 -6.764 1.00 98.38 100 ASP A N 1
ATOM 733 C CA . ASP A 1 100 ? 15.278 -19.218 -6.855 1.00 98.38 100 ASP A CA 1
ATOM 734 C C . ASP A 1 100 ? 15.316 -20.726 -6.564 1.00 98.38 100 ASP A C 1
ATOM 736 O O . ASP A 1 100 ? 15.783 -21.522 -7.379 1.00 98.38 100 ASP A O 1
ATOM 740 N N . ARG A 1 101 ? 14.698 -21.147 -5.451 1.00 98.50 101 ARG A N 1
ATOM 741 C CA . ARG A 1 101 ? 14.660 -22.549 -5.007 1.00 98.50 101 ARG A CA 1
ATOM 742 C C . ARG A 1 101 ? 14.059 -23.504 -6.040 1.00 98.50 101 ARG A C 1
ATOM 744 O O . ARG A 1 101 ? 14.441 -24.673 -6.066 1.00 98.50 101 ARG A O 1
ATOM 751 N N . ILE A 1 102 ? 13.114 -23.038 -6.853 1.00 98.44 102 ILE A N 1
ATOM 752 C CA . ILE A 1 102 ? 12.442 -23.856 -7.874 1.00 98.44 102 ILE A CA 1
ATOM 753 C C . ILE A 1 102 ? 12.991 -23.635 -9.292 1.00 98.44 102 ILE A C 1
ATOM 755 O O . ILE A 1 102 ? 12.398 -24.118 -10.252 1.00 98.44 102 ILE A O 1
ATOM 759 N N . GLY A 1 103 ? 14.116 -22.924 -9.444 1.00 98.00 103 GLY A N 1
ATOM 760 C CA . GLY A 1 103 ? 14.781 -22.725 -10.737 1.00 98.00 103 GLY A CA 1
ATOM 761 C C . GLY A 1 103 ? 14.100 -21.711 -11.662 1.00 98.00 103 GLY A C 1
ATOM 762 O O . GLY A 1 103 ? 14.329 -21.729 -12.869 1.00 98.00 103 GLY A O 1
ATOM 763 N N . LEU A 1 104 ? 13.268 -20.820 -11.116 1.00 98.06 104 LEU A N 1
ATOM 764 C CA . LEU A 1 104 ? 12.493 -19.818 -11.857 1.00 98.06 104 LEU A CA 1
ATOM 765 C C . LEU A 1 104 ? 12.958 -18.376 -11.602 1.00 98.06 104 LEU A C 1
ATOM 767 O O . LEU A 1 104 ? 12.244 -17.429 -11.934 1.00 98.06 104 LEU A O 1
ATOM 771 N N . LEU A 1 105 ? 14.170 -18.184 -11.071 1.00 96.00 105 LEU A N 1
ATOM 772 C CA . LEU A 1 105 ? 14.757 -16.859 -10.838 1.00 96.00 105 LEU A CA 1
ATOM 773 C C . LEU A 1 105 ? 14.702 -15.907 -12.057 1.00 96.00 105 LEU A C 1
ATOM 775 O O . LEU A 1 105 ? 14.450 -14.717 -11.853 1.00 96.00 105 LEU A O 1
ATOM 779 N N . PRO A 1 106 ? 14.863 -16.368 -13.320 1.00 94.38 106 PRO A N 1
ATOM 780 C CA . PRO A 1 106 ? 14.752 -15.487 -14.483 1.00 94.38 106 PRO A CA 1
ATOM 781 C C . PRO A 1 106 ? 13.409 -14.749 -14.608 1.00 94.38 106 PRO A C 1
ATOM 783 O O . PRO A 1 106 ? 13.377 -13.684 -15.217 1.00 94.38 106 PRO A O 1
ATOM 786 N N . LEU A 1 107 ? 12.323 -15.254 -14.004 1.00 93.50 107 LEU A N 1
ATOM 787 C CA . LEU A 1 107 ? 11.006 -14.599 -14.024 1.00 93.50 107 LEU A CA 1
ATOM 788 C C . LEU A 1 107 ? 10.973 -13.264 -13.265 1.00 93.50 107 LEU A C 1
ATOM 790 O O . LEU A 1 107 ? 10.066 -12.465 -13.480 1.00 93.50 107 LEU A O 1
ATOM 794 N N . LEU A 1 108 ? 11.956 -12.994 -12.401 1.00 93.44 108 LEU A N 1
ATOM 795 C CA . LEU A 1 108 ? 12.051 -11.724 -11.675 1.00 93.44 108 LEU A CA 1
ATOM 796 C C . LEU A 1 108 ? 12.519 -10.555 -12.545 1.00 93.44 108 LEU A C 1
ATOM 798 O O . LEU A 1 108 ? 12.539 -9.414 -12.085 1.00 93.44 108 LEU A O 1
ATOM 802 N N . ARG A 1 109 ? 12.927 -10.817 -13.789 1.00 90.19 109 ARG A N 1
ATOM 803 C CA . ARG A 1 109 ? 13.385 -9.789 -14.720 1.00 90.19 109 ARG A CA 1
ATOM 804 C C . ARG A 1 109 ? 12.467 -9.765 -15.936 1.00 90.19 109 ARG A C 1
ATOM 806 O O . ARG A 1 109 ? 12.283 -10.803 -16.569 1.00 90.19 109 ARG A O 1
ATOM 813 N N . PRO A 1 110 ? 11.917 -8.597 -16.306 1.00 89.25 110 PRO A N 1
ATOM 814 C CA . PRO A 1 110 ? 11.200 -8.463 -17.563 1.00 89.25 110 PRO A CA 1
ATOM 815 C C . PRO A 1 110 ? 12.092 -8.886 -18.733 1.00 89.25 110 PRO A C 1
ATOM 817 O O . PRO A 1 110 ? 13.280 -8.550 -18.764 1.00 89.25 110 PRO A 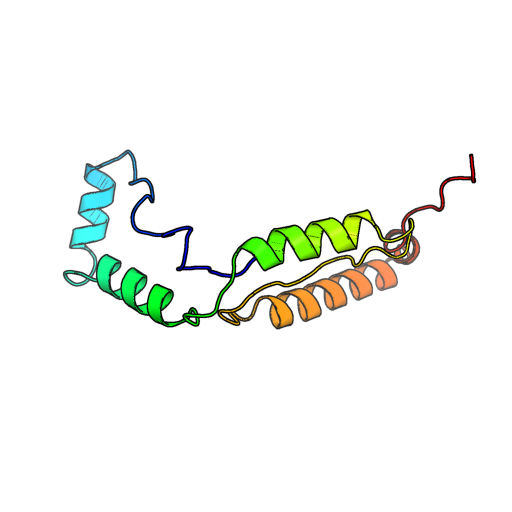O 1
ATOM 820 N N . ALA A 1 111 ? 11.517 -9.582 -19.714 1.00 84.69 111 ALA A N 1
ATOM 821 C CA . ALA A 1 111 ? 12.205 -9.822 -20.974 1.00 84.69 111 ALA A CA 1
ATOM 822 C C . ALA A 1 111 ? 12.559 -8.471 -21.611 1.00 84.69 111 ALA A C 1
ATOM 824 O O . ALA A 1 111 ? 11.718 -7.569 -21.687 1.00 84.69 111 ALA A O 1
ATOM 825 N N . GLN A 1 112 ? 13.800 -8.317 -22.067 1.00 74.00 112 GLN A N 1
ATOM 826 C CA . GLN A 1 112 ? 14.153 -7.154 -22.868 1.00 74.00 112 GLN A CA 1
ATOM 827 C C . GLN A 1 112 ? 13.398 -7.267 -24.193 1.00 74.00 112 GLN A C 1
ATOM 829 O O . GLN A 1 112 ? 13.580 -8.238 -24.926 1.00 74.00 112 GLN A O 1
ATOM 834 N N . SER A 1 113 ? 12.511 -6.313 -24.484 1.00 62.59 113 SER A N 1
ATOM 835 C CA . SER A 1 113 ? 11.971 -6.214 -25.841 1.00 62.59 113 SER A CA 1
ATOM 836 C C . SER A 1 113 ? 13.133 -5.919 -26.792 1.00 62.59 113 SER A C 1
ATOM 838 O O . SER A 1 113 ? 13.984 -5.096 -26.436 1.00 62.59 113 SER A O 1
ATOM 840 N N . PRO A 1 114 ? 13.207 -6.567 -27.968 1.00 54.12 114 PRO A N 1
ATOM 841 C CA . PRO A 1 114 ? 14.163 -6.156 -28.985 1.00 54.12 114 PRO A CA 1
ATOM 842 C C . PRO A 1 114 ? 13.927 -4.672 -29.291 1.00 54.12 114 PRO A C 1
ATOM 844 O O . PRO A 1 114 ? 12.778 -4.233 -29.366 1.00 54.12 114 PRO A O 1
ATOM 847 N N . ALA A 1 115 ? 15.009 -3.895 -29.379 1.00 56.91 115 ALA A N 1
ATOM 848 C CA . ALA A 1 115 ? 14.924 -2.478 -29.709 1.00 56.91 115 ALA A CA 1
ATOM 849 C C . ALA A 1 115 ? 14.176 -2.312 -31.044 1.00 56.91 115 ALA A C 1
ATOM 851 O O . ALA A 1 115 ? 14.499 -3.006 -32.009 1.00 56.91 115 ALA A O 1
ATOM 852 N N . ALA A 1 116 ? 13.152 -1.454 -31.047 1.00 50.78 116 ALA A N 1
ATOM 853 C CA . ALA A 1 116 ? 12.412 -1.062 -32.244 1.00 50.78 116 ALA A CA 1
ATOM 854 C C . ALA A 1 116 ? 13.240 -0.114 -33.119 1.00 50.78 116 ALA A C 1
ATOM 856 O O . ALA A 1 116 ? 14.015 0.684 -32.538 1.00 50.78 116 ALA A O 1
#

Organism: NCBI:txid1166078

Nearest PDB structures (foldseek):
  3u9l-assembly1_A-2  TM=9.298E-01  e=1.349E-05  Sinorhizobium meliloti
  4gt1-assembly1_A-2  TM=4.644E-01  e=7.051E+00  Mycobacterium tuberculosis

Radius of gyration: 20.45 Å; Cα contacts (8 Å, |Δi|>4): 71; chains: 1; bounding box: 45×42×55 Å

Mean predicted aligned error: 5.47 Å

Sequence (116 aa):
MPGAFTSGTNDFAHAGSPDDGDVAQAYERAYPDGFADQVCEALAGTVPDRADPAAIGRAVADVVSRPPGWRPLQIHVDPASDGAVVTFAVTDRVREQFLDRIGLLPLLRPAQSPAA

Foldseek 3Di:
DEADDCPPCVVPVPDDDDPDPVVSVVVCVVDPHCPVVVVVVVRSVLADPPQDPCVVVVLVVVQVPDDAQRRDPDDYDHRSPPPCVVVVVVVVVVVCVVCVVVVNNVVVTDDDDPDD